Protein AF-A0A7V1SLA2-F1 (afdb_monomer)

Sequence (77 aa):
YIDRVLTRLTFSGAIYVSAVCVLPTILIYRLNVPFYFGGTALLIVVGVAMDTTNQIESHLLTRHYESFMKKGFGKAR

Foldseek 3Di:
DVVVVVCVVVVVVVVVLVVQQCVQVVCCVPVVDPDPCHSVNVVVVVVVVVVVVVVVVVVVVVVVVCVVVVVVPPDPD

Secondary structure (DSSP, 8-state):
-HHHHHHHHHHHHHHHHHHHHHHHHHHHHHH----SS-HHHHHHHHHHHHHHHHHHHHHHHHHHHHHHHHHHTS---

Mean predicted aligned error: 9.71 Å

Solvent-accessible surface area (backbone atoms only — not comparable to full-atom values): 4449 Å² total; per-residue (Å²): 109,70,64,66,52,48,52,56,51,50,51,56,48,52,54,52,53,53,52,62,37,46,47,47,56,53,46,36,73,75,66,72,51,88,63,90,68,43,35,68,52,53,51,51,53,54,50,52,50,52,54,49,52,55,53,51,50,55,55,51,49,51,55,52,49,51,56,57,56,62,65,68,72,70,71,86,128

pLDDT: mean 81.01, std 13.85, range [46.59, 95.62]

Structure (mmCIF, N/CA/C/O backbone):
data_AF-A0A7V1SLA2-F1
#
_entry.id   AF-A0A7V1SLA2-F1
#
loop_
_atom_site.group_PDB
_atom_site.id
_atom_site.type_symbol
_atom_site.label_atom_id
_atom_site.label_alt_id
_atom_site.label_comp_id
_atom_site.label_asym_id
_atom_site.label_entity_id
_atom_site.label_seq_id
_atom_site.pdbx_PDB_ins_code
_atom_site.Cartn_x
_atom_site.Cartn_y
_atom_site.Cartn_z
_atom_site.occupancy
_atom_site.B_iso_or_equiv
_atom_site.auth_seq_id
_atom_site.auth_comp_id
_atom_site.auth_asym_id
_atom_site.auth_atom_id
_atom_site.pdbx_PDB_model_num
ATOM 1 N N . TYR A 1 1 ? -19.422 -17.891 0.864 1.00 83.56 1 TYR A N 1
ATOM 2 C CA . TYR A 1 1 ? -20.070 -16.678 0.313 1.00 83.56 1 TYR A CA 1
ATOM 3 C C . TYR A 1 1 ? -19.146 -15.473 0.424 1.00 83.56 1 TYR A C 1
ATOM 5 O O . TYR A 1 1 ? -18.741 -14.976 -0.615 1.00 83.56 1 TYR A O 1
ATOM 13 N N . ILE A 1 2 ? -18.733 -15.085 1.640 1.00 90.25 2 ILE A N 1
ATOM 14 C CA . ILE A 1 2 ? -17.738 -14.018 1.874 1.00 90.25 2 ILE A CA 1
ATOM 15 C C . ILE A 1 2 ? -16.448 -14.254 1.088 1.00 90.25 2 ILE A C 1
ATOM 17 O O . ILE A 1 2 ? -15.991 -13.349 0.406 1.00 90.25 2 ILE A O 1
ATOM 21 N N . ASP A 1 3 ? -15.946 -15.488 1.083 1.00 92.31 3 ASP A N 1
ATOM 22 C CA . ASP A 1 3 ? -14.739 -15.864 0.339 1.00 92.31 3 ASP A CA 1
ATOM 23 C C . ASP A 1 3 ? -14.828 -15.513 -1.158 1.00 92.31 3 ASP A C 1
ATOM 25 O O . ASP A 1 3 ? -13.987 -14.807 -1.699 1.00 92.31 3 ASP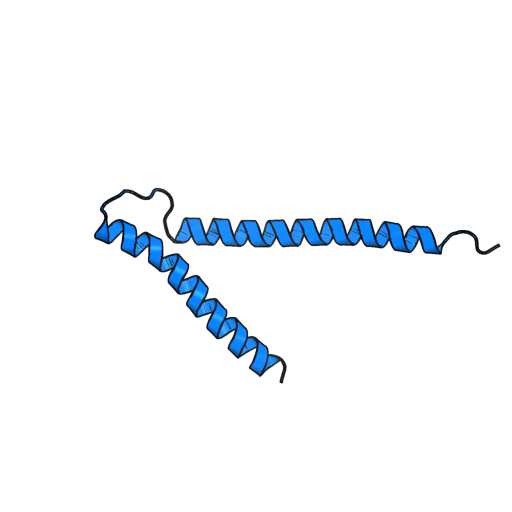 A O 1
ATOM 29 N N . ARG A 1 4 ? -15.950 -15.868 -1.802 1.00 92.38 4 ARG A N 1
ATOM 30 C CA . ARG A 1 4 ? -16.210 -15.581 -3.222 1.00 92.38 4 ARG A CA 1
ATOM 31 C C . ARG A 1 4 ? -16.258 -14.073 -3.512 1.00 92.38 4 ARG A C 1
ATOM 33 O O . ARG A 1 4 ? -15.865 -13.649 -4.599 1.00 92.38 4 ARG A O 1
ATOM 40 N N . VAL A 1 5 ? -16.756 -13.273 -2.567 1.00 93.81 5 VAL A N 1
ATOM 41 C CA . VAL A 1 5 ? -16.787 -11.806 -2.677 1.00 93.81 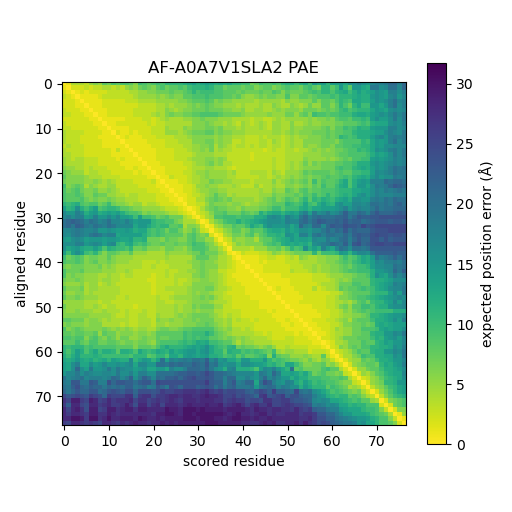5 VAL A CA 1
ATOM 42 C C . VAL A 1 5 ? -15.386 -11.230 -2.473 1.00 93.81 5 VAL A C 1
ATOM 44 O O . VAL A 1 5 ? -14.956 -10.411 -3.282 1.00 93.81 5 VAL A O 1
ATOM 47 N N . LEU A 1 6 ? -14.651 -11.708 -1.463 1.00 94.44 6 LEU A N 1
ATOM 48 C CA . LEU A 1 6 ? -13.272 -11.301 -1.202 1.00 94.44 6 LEU A CA 1
ATOM 49 C C . LEU A 1 6 ? -12.386 -11.561 -2.419 1.00 94.44 6 LEU A C 1
ATOM 51 O O . LEU A 1 6 ? -11.704 -10.643 -2.851 1.00 94.44 6 LEU A O 1
ATOM 55 N N . THR A 1 7 ? -12.452 -12.755 -3.021 1.00 94.38 7 THR A N 1
ATOM 56 C CA . THR A 1 7 ? -11.652 -13.111 -4.204 1.00 94.38 7 THR A CA 1
ATOM 57 C C . THR A 1 7 ? -11.909 -12.175 -5.382 1.00 94.38 7 THR A C 1
ATOM 59 O O . THR A 1 7 ? -10.975 -11.773 -6.066 1.00 94.38 7 THR A O 1
ATOM 62 N N . ARG A 1 8 ? -13.168 -11.798 -5.641 1.00 92.19 8 ARG A N 1
ATOM 63 C CA . ARG A 1 8 ? -13.508 -10.846 -6.716 1.00 92.19 8 ARG A CA 1
ATOM 64 C C . ARG A 1 8 ? -12.927 -9.460 -6.441 1.00 92.19 8 ARG A C 1
ATOM 66 O O . ARG A 1 8 ? -12.492 -8.784 -7.368 1.00 92.19 8 ARG A O 1
ATOM 73 N N . LEU A 1 9 ? -12.930 -9.052 -5.177 1.00 94.56 9 LEU A N 1
ATOM 74 C CA . LEU A 1 9 ? -12.466 -7.740 -4.748 1.00 94.56 9 LEU A CA 1
ATOM 75 C C . LEU A 1 9 ? -10.931 -7.661 -4.775 1.00 94.56 9 LEU A C 1
ATOM 77 O O . LEU A 1 9 ? -10.379 -6.726 -5.353 1.00 94.56 9 LEU A O 1
ATOM 81 N N . THR A 1 10 ? -10.235 -8.680 -4.261 1.00 94.19 10 THR A N 1
ATOM 82 C CA . THR A 1 10 ? -8.769 -8.781 -4.338 1.00 94.19 10 THR A CA 1
ATOM 83 C C . THR A 1 10 ? -8.271 -8.989 -5.762 1.00 94.19 10 THR A C 1
ATOM 85 O O . THR A 1 10 ? -7.231 -8.438 -6.107 1.00 94.19 10 THR A O 1
ATOM 88 N N . PHE A 1 11 ? -9.012 -9.698 -6.620 1.00 95.25 11 PHE A N 1
ATOM 89 C CA . PHE A 1 11 ? -8.658 -9.847 -8.034 1.00 95.25 11 PHE A CA 1
ATOM 90 C C . PHE A 1 11 ? -8.623 -8.494 -8.761 1.00 95.25 11 PHE A C 1
ATOM 92 O O . PHE A 1 11 ? -7.631 -8.169 -9.414 1.00 95.25 11 PHE A O 1
ATOM 99 N N . SER A 1 12 ? -9.655 -7.662 -8.587 1.00 95.19 12 SER A N 1
ATOM 100 C CA . SER A 1 12 ? -9.668 -6.298 -9.136 1.00 95.19 12 SER A CA 1
ATOM 101 C C . SER A 1 12 ? -8.581 -5.412 -8.516 1.00 95.19 12 SER A C 1
ATOM 103 O O . SER A 1 12 ? -7.934 -4.639 -9.224 1.00 95.19 12 SER A O 1
ATOM 105 N N . GLY A 1 13 ? -8.335 -5.550 -7.208 1.00 93.00 13 GLY A N 1
ATOM 106 C CA . GLY A 1 13 ? -7.275 -4.823 -6.506 1.00 93.00 13 GLY A CA 1
ATOM 107 C C . GLY A 1 13 ? -5.871 -5.160 -7.017 1.00 93.00 13 GLY A C 1
ATOM 108 O O . GLY A 1 13 ? -5.070 -4.258 -7.249 1.00 93.00 13 GLY A O 1
ATOM 109 N N . ALA A 1 14 ? -5.582 -6.439 -7.268 1.00 91.81 14 ALA A N 1
ATOM 110 C CA . ALA A 1 14 ? -4.289 -6.887 -7.781 1.00 91.81 14 ALA A CA 1
ATOM 111 C C . ALA A 1 14 ? -4.001 -6.324 -9.182 1.00 91.81 14 ALA A C 1
ATOM 113 O O . ALA A 1 14 ? -2.892 -5.856 -9.444 1.00 91.81 14 ALA A O 1
ATOM 114 N N . ILE A 1 15 ? -5.012 -6.302 -10.061 1.00 94.75 15 ILE A N 1
ATOM 115 C CA . ILE A 1 15 ? -4.893 -5.698 -11.395 1.00 94.75 15 ILE A CA 1
ATOM 116 C C . ILE A 1 15 ? -4.549 -4.211 -11.270 1.00 94.75 15 ILE A C 1
ATOM 118 O O . ILE A 1 15 ? -3.597 -3.750 -11.899 1.00 94.75 15 ILE A O 1
ATOM 122 N N . TYR A 1 16 ? -5.262 -3.475 -10.415 1.00 91.94 16 TYR A N 1
ATOM 123 C CA . TYR A 1 16 ? -5.005 -2.053 -10.192 1.00 91.94 16 TYR A CA 1
ATOM 124 C C . TYR A 1 16 ? -3.577 -1.785 -9.692 1.00 91.94 16 TYR A C 1
ATOM 126 O O . TYR A 1 16 ? -2.858 -0.980 -10.285 1.00 91.94 16 TYR A O 1
ATOM 134 N N . VAL A 1 17 ? -3.130 -2.495 -8.651 1.00 90.06 17 VAL A N 1
ATOM 135 C CA . VAL A 1 17 ? -1.782 -2.313 -8.085 1.00 90.06 17 VAL A CA 1
ATOM 136 C C . VAL A 1 17 ? -0.704 -2.650 -9.119 1.00 90.06 17 VAL A C 1
ATOM 138 O O . VAL A 1 17 ? 0.252 -1.892 -9.278 1.00 90.06 17 VAL A O 1
ATOM 141 N N . SER A 1 18 ? -0.883 -3.733 -9.883 1.00 89.56 18 SER A N 1
ATOM 142 C CA . SER A 1 18 ? 0.072 -4.120 -10.928 1.00 89.56 18 SER A CA 1
ATOM 143 C C . SER A 1 18 ? 0.214 -3.052 -12.022 1.00 89.56 18 SER A C 1
ATOM 145 O O . SER A 1 18 ? 1.333 -2.748 -12.437 1.00 89.56 18 SER A O 1
ATOM 147 N N . ALA A 1 19 ? -0.885 -2.410 -12.433 1.00 91.19 19 ALA A N 1
ATOM 148 C CA . ALA A 1 19 ? -0.857 -1.327 -13.414 1.00 91.19 19 ALA A CA 1
ATOM 149 C C . ALA A 1 19 ? -0.090 -0.094 -12.899 1.00 91.19 19 ALA A C 1
ATOM 151 O O . ALA A 1 19 ? 0.724 0.477 -13.629 1.00 91.19 19 ALA A O 1
ATOM 152 N N . VAL A 1 20 ? -0.295 0.287 -11.632 1.00 88.69 20 VAL A N 1
ATOM 153 C CA . VAL A 1 20 ? 0.405 1.419 -10.997 1.00 88.69 20 VAL A CA 1
ATOM 154 C C . VAL A 1 20 ? 1.916 1.170 -10.903 1.00 88.69 20 VAL A C 1
ATOM 156 O O . VAL A 1 20 ? 2.702 2.088 -11.130 1.00 88.69 20 VAL A O 1
ATOM 159 N N . CYS A 1 21 ? 2.350 -0.067 -10.645 1.00 86.38 21 CYS A N 1
ATOM 160 C CA . CYS A 1 21 ? 3.774 -0.422 -10.608 1.00 86.38 21 CYS A CA 1
ATOM 161 C C . CYS A 1 21 ? 4.470 -0.361 -11.968 1.00 86.38 21 CYS A C 1
ATOM 163 O O . CYS A 1 21 ? 5.653 -0.031 -12.039 1.00 86.38 21 CYS A O 1
ATOM 165 N N . VAL A 1 22 ? 3.760 -0.716 -13.040 1.00 87.06 22 VAL A N 1
ATOM 166 C CA . VAL A 1 22 ? 4.320 -0.785 -14.398 1.00 87.06 22 VAL A CA 1
ATOM 167 C C . VAL A 1 22 ? 4.401 0.602 -15.048 1.00 87.06 22 VAL A C 1
ATOM 169 O O . VAL A 1 22 ? 5.288 0.851 -15.867 1.00 87.06 22 VAL A O 1
ATOM 172 N N . LEU A 1 23 ? 3.528 1.527 -14.642 1.00 86.50 23 LEU A N 1
ATOM 173 C CA . LEU A 1 23 ? 3.489 2.921 -15.092 1.00 86.50 23 LEU A CA 1
ATOM 174 C C . LEU A 1 23 ? 4.870 3.620 -15.119 1.00 86.50 23 LEU A C 1
ATOM 176 O O . LEU A 1 23 ? 5.277 4.062 -16.196 1.00 86.50 23 LEU A O 1
ATOM 180 N N . PRO A 1 24 ? 5.638 3.696 -14.013 1.00 83.81 24 PRO A N 1
ATOM 181 C CA . PRO A 1 24 ? 6.950 4.347 -14.010 1.00 83.81 24 PRO A CA 1
ATOM 182 C C . PRO A 1 24 ? 7.952 3.662 -14.946 1.00 83.81 24 PRO A C 1
ATOM 184 O O . PRO A 1 24 ? 8.715 4.347 -15.620 1.00 83.81 24 PRO A O 1
ATOM 187 N N . THR A 1 25 ? 7.920 2.332 -15.059 1.00 82.44 25 THR A N 1
ATOM 188 C CA . THR A 1 25 ? 8.801 1.584 -15.971 1.00 82.44 25 THR A CA 1
ATOM 189 C C . THR A 1 25 ? 8.541 1.955 -17.433 1.00 82.44 25 THR A C 1
ATOM 191 O O . THR A 1 25 ? 9.484 2.151 -18.200 1.00 82.44 25 THR A O 1
ATOM 194 N N . ILE A 1 26 ? 7.270 2.118 -17.818 1.00 84.19 26 ILE A N 1
ATOM 195 C CA . ILE A 1 26 ? 6.887 2.557 -19.169 1.00 84.19 26 ILE A CA 1
ATOM 196 C C . ILE A 1 26 ? 7.333 4.002 -19.424 1.00 84.19 26 ILE A C 1
ATOM 198 O O . ILE A 1 26 ? 7.861 4.294 -20.501 1.00 84.19 26 ILE A O 1
ATOM 202 N N . LEU A 1 27 ? 7.148 4.901 -18.450 1.00 81.94 27 LEU A N 1
ATOM 203 C CA . LEU A 1 27 ? 7.563 6.301 -18.580 1.00 81.94 27 LEU A CA 1
ATOM 204 C C . LEU A 1 27 ? 9.081 6.430 -18.739 1.00 81.94 27 LEU A C 1
ATOM 206 O O . LEU A 1 27 ? 9.531 7.152 -19.624 1.00 81.94 27 LEU A O 1
ATOM 210 N N . ILE A 1 28 ? 9.868 5.702 -17.942 1.00 80.94 28 ILE A N 1
ATOM 211 C CA . ILE A 1 28 ? 11.336 5.716 -18.031 1.00 80.94 28 ILE A CA 1
ATOM 212 C C . ILE A 1 28 ? 11.790 5.242 -19.418 1.00 80.94 28 ILE A C 1
ATOM 214 O O . ILE A 1 28 ? 12.628 5.886 -20.047 1.00 80.94 28 ILE A O 1
ATOM 218 N N . TYR A 1 29 ? 11.195 4.160 -19.932 1.00 78.56 29 TYR A N 1
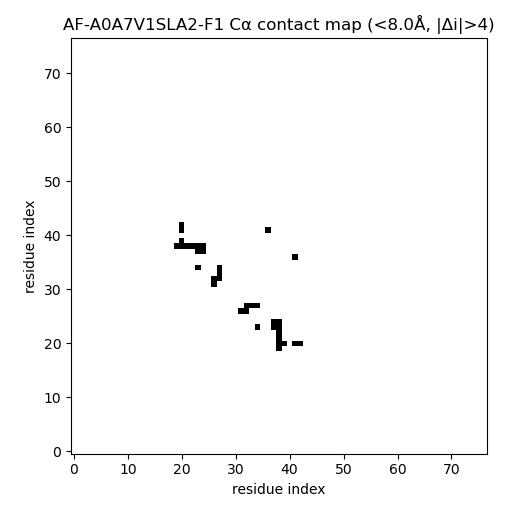ATOM 219 C CA . TYR A 1 29 ? 11.564 3.595 -21.232 1.00 78.56 29 TYR A CA 1
ATOM 220 C C . TYR A 1 29 ? 11.199 4.506 -22.416 1.00 78.56 29 TYR A C 1
ATOM 222 O O . TYR A 1 29 ? 11.956 4.603 -23.380 1.00 78.56 29 TYR A O 1
ATOM 230 N N . ARG A 1 30 ? 10.042 5.184 -22.365 1.00 77.38 30 ARG A N 1
ATOM 231 C CA . ARG A 1 30 ? 9.544 6.025 -23.470 1.00 77.38 30 ARG A CA 1
ATOM 232 C C . ARG A 1 30 ? 10.050 7.467 -23.442 1.00 77.38 30 ARG A C 1
ATOM 234 O O . ARG A 1 30 ? 10.263 8.030 -24.509 1.00 77.38 30 ARG A O 1
ATOM 241 N N . LEU A 1 31 ? 10.200 8.067 -22.261 1.00 75.06 31 LEU A N 1
ATOM 242 C CA . LEU A 1 31 ? 10.526 9.491 -22.098 1.00 75.06 31 LEU A CA 1
ATOM 243 C C . LEU A 1 31 ? 11.984 9.738 -21.676 1.00 75.06 31 LEU A C 1
ATOM 245 O O . LEU A 1 31 ? 12.393 10.892 -21.637 1.00 75.06 31 LEU A O 1
ATOM 249 N N . ASN A 1 32 ? 12.773 8.688 -21.394 1.00 67.81 32 ASN A N 1
ATOM 250 C CA . ASN A 1 32 ? 14.200 8.777 -21.031 1.00 67.81 32 ASN A CA 1
ATOM 251 C C . ASN A 1 32 ? 14.501 9.735 -19.855 1.00 67.81 32 ASN A C 1
ATOM 253 O O . ASN A 1 32 ? 15.615 10.231 -19.706 1.00 67.81 32 ASN A O 1
ATOM 257 N N . VAL A 1 33 ? 13.509 10.000 -18.999 1.00 69.94 33 VAL A N 1
ATOM 258 C CA . VAL A 1 33 ? 13.684 10.821 -17.797 1.00 69.94 33 VAL A CA 1
ATOM 259 C C . VAL A 1 33 ? 14.119 9.898 -16.656 1.00 69.94 33 VAL A C 1
ATOM 261 O O . VAL A 1 33 ? 13.397 8.938 -16.364 1.00 69.94 33 VAL A O 1
ATOM 264 N N . PRO A 1 34 ? 15.263 10.151 -15.993 1.00 64.94 34 PRO A N 1
ATOM 265 C CA . PRO A 1 34 ? 15.712 9.343 -14.867 1.00 64.94 34 PRO A CA 1
ATOM 266 C C . PRO A 1 34 ? 14.800 9.595 -13.660 1.00 64.94 34 PRO A C 1
ATOM 268 O O . PRO A 1 34 ? 15.025 10.491 -12.849 1.00 64.94 34 PRO A O 1
ATOM 271 N N . PHE A 1 35 ? 13.732 8.807 -13.544 1.00 67.69 35 PHE A N 1
ATOM 272 C CA . PHE A 1 35 ? 12.918 8.776 -12.336 1.00 67.69 35 PHE A CA 1
ATOM 273 C C . PHE A 1 35 ? 13.716 8.094 -11.220 1.00 67.69 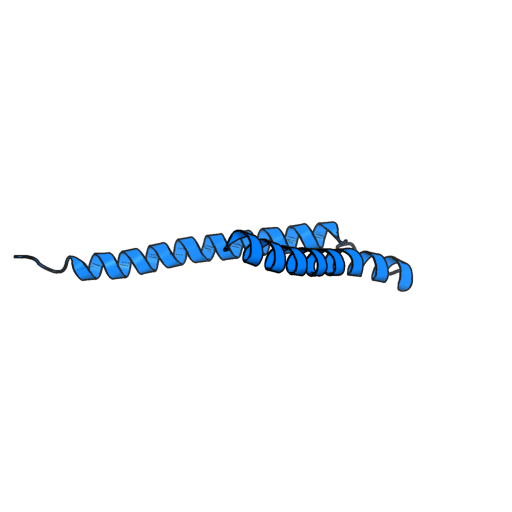35 PHE A C 1
ATOM 275 O O . PHE A 1 35 ? 13.888 6.877 -11.218 1.00 67.69 35 PHE A O 1
ATOM 282 N N . TYR A 1 36 ? 14.172 8.881 -10.242 1.00 69.12 36 TYR A N 1
ATOM 283 C CA . TYR A 1 36 ? 14.785 8.371 -9.007 1.00 69.12 36 TYR A CA 1
ATOM 284 C C . TYR A 1 36 ? 13.791 7.565 -8.147 1.00 69.12 36 TYR A C 1
ATOM 286 O O . TYR A 1 36 ? 14.192 6.734 -7.336 1.00 69.12 36 TYR A O 1
ATOM 294 N N . PHE A 1 37 ? 12.488 7.776 -8.361 1.00 70.69 37 PHE A N 1
ATOM 295 C CA . PHE A 1 37 ? 11.393 7.047 -7.726 1.00 70.69 37 PHE A CA 1
ATOM 296 C C . PHE A 1 37 ? 10.811 6.016 -8.708 1.00 70.69 37 PHE A C 1
ATOM 298 O O . PHE A 1 37 ? 9.922 6.327 -9.498 1.00 70.69 37 PHE A O 1
ATOM 305 N N . GLY A 1 38 ? 11.346 4.793 -8.698 1.00 80.25 38 GLY A N 1
ATOM 306 C CA . GLY A 1 38 ? 10.851 3.681 -9.522 1.00 80.25 38 GLY A CA 1
ATOM 307 C C . GLY A 1 38 ? 9.574 3.016 -8.980 1.00 80.25 38 GLY A C 1
ATOM 308 O O . GLY A 1 38 ? 9.045 3.395 -7.934 1.00 80.25 38 GLY A O 1
ATOM 309 N N . GLY A 1 39 ? 9.109 1.958 -9.658 1.00 80.69 39 GLY A N 1
ATOM 310 C CA . GLY A 1 39 ? 7.900 1.205 -9.273 1.00 80.69 39 GLY A CA 1
ATOM 311 C C . GLY A 1 39 ? 7.952 0.596 -7.867 1.00 80.69 39 GLY A C 1
ATOM 312 O O . GLY A 1 39 ? 6.947 0.588 -7.161 1.00 80.69 39 GLY A O 1
ATOM 313 N N . THR A 1 40 ? 9.132 0.169 -7.413 1.00 86.12 40 THR A N 1
ATOM 314 C CA . THR A 1 40 ? 9.331 -0.360 -6.053 1.00 86.12 40 THR A CA 1
ATOM 315 C C . THR A 1 40 ? 9.201 0.725 -4.984 1.00 86.12 40 THR A C 1
ATOM 317 O O . THR A 1 40 ? 8.615 0.483 -3.934 1.00 86.12 40 THR A O 1
ATOM 320 N N . ALA A 1 41 ? 9.698 1.938 -5.250 1.00 88.19 41 ALA A N 1
ATOM 321 C CA . ALA A 1 41 ? 9.576 3.053 -4.312 1.00 88.19 41 ALA A CA 1
ATOM 322 C C . ALA A 1 41 ? 8.108 3.474 -4.143 1.00 88.19 41 ALA A C 1
ATOM 324 O O . ALA A 1 41 ? 7.669 3.723 -3.024 1.00 88.19 41 ALA A O 1
ATOM 325 N N . LEU A 1 42 ? 7.329 3.474 -5.232 1.00 87.19 42 LEU A N 1
ATOM 326 C CA . LEU A 1 42 ? 5.888 3.734 -5.172 1.00 87.19 42 LEU A CA 1
ATOM 327 C C . LEU A 1 42 ? 5.139 2.687 -4.337 1.00 87.19 42 LEU A C 1
ATOM 329 O O . LEU A 1 42 ? 4.299 3.065 -3.524 1.00 87.19 42 LEU A O 1
ATOM 333 N N . LEU A 1 43 ? 5.466 1.396 -4.482 1.00 88.00 43 LEU A N 1
ATOM 334 C CA . LEU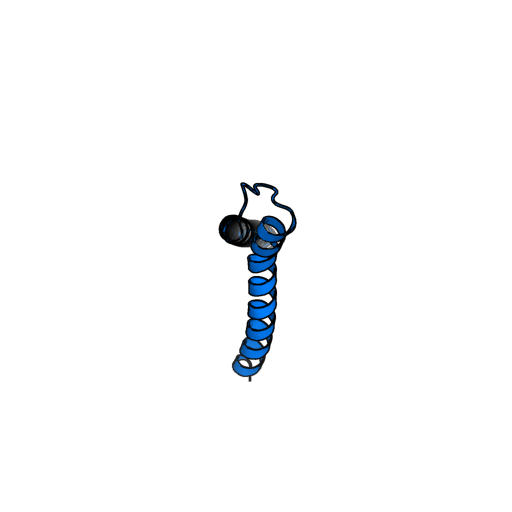 A 1 43 ? 4.872 0.339 -3.652 1.00 88.00 43 LEU A CA 1
ATOM 335 C C . LEU A 1 43 ? 5.133 0.556 -2.162 1.00 88.00 43 LEU A C 1
ATOM 337 O O . LEU A 1 43 ? 4.213 0.434 -1.356 1.00 88.00 43 LEU A O 1
ATOM 341 N N . ILE A 1 44 ? 6.371 0.903 -1.805 1.00 91.25 44 ILE A N 1
ATOM 342 C CA . ILE A 1 44 ? 6.753 1.158 -0.414 1.00 91.25 44 ILE A CA 1
ATOM 343 C C . ILE A 1 44 ? 5.997 2.373 0.130 1.00 91.25 44 ILE A C 1
ATOM 345 O O . ILE A 1 44 ? 5.419 2.290 1.208 1.00 91.25 44 ILE A O 1
ATOM 349 N N . VAL A 1 45 ? 5.954 3.485 -0.613 1.00 91.44 4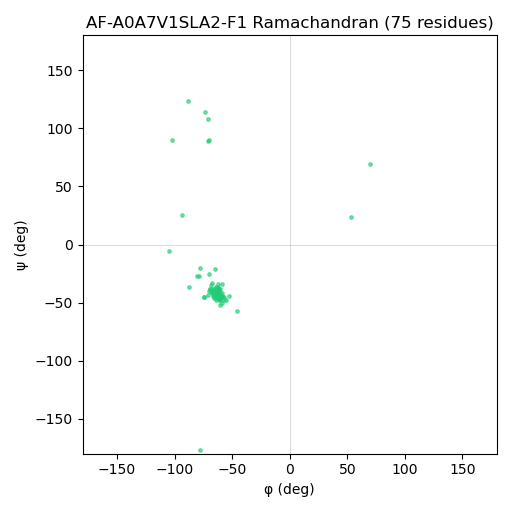5 VAL A N 1
ATOM 350 C CA . VAL A 1 45 ? 5.282 4.717 -0.166 1.00 91.44 45 VAL A CA 1
ATOM 351 C C . VAL A 1 45 ? 3.790 4.489 0.053 1.00 91.44 45 VAL A C 1
ATOM 353 O O . VAL A 1 45 ? 3.263 4.896 1.084 1.00 91.44 45 VAL A O 1
ATOM 356 N N . VAL A 1 46 ? 3.107 3.821 -0.880 1.00 91.12 46 VAL A N 1
ATOM 357 C CA . VAL A 1 46 ? 1.670 3.540 -0.743 1.00 91.12 46 VAL A CA 1
ATOM 358 C C . VAL A 1 46 ? 1.407 2.566 0.407 1.00 91.12 46 VAL A C 1
ATOM 360 O O . VAL A 1 46 ? 0.478 2.795 1.178 1.00 91.12 46 VAL A O 1
ATOM 363 N N . GLY A 1 47 ? 2.236 1.527 0.561 1.00 92.25 47 GLY A N 1
ATOM 364 C CA . GLY A 1 47 ? 2.128 0.575 1.670 1.00 92.25 47 GLY A CA 1
ATOM 365 C C . GLY A 1 47 ? 2.288 1.253 3.030 1.00 92.25 47 GLY A C 1
ATOM 366 O O . GLY A 1 47 ? 1.399 1.167 3.870 1.00 92.25 47 GLY A O 1
ATOM 367 N N . VAL A 1 48 ? 3.364 2.026 3.208 1.00 95.62 48 VAL A N 1
ATOM 368 C CA . VAL A 1 48 ? 3.625 2.764 4.454 1.00 95.62 48 VAL A CA 1
ATOM 369 C C . VAL A 1 48 ? 2.550 3.820 4.715 1.00 95.62 48 VAL A C 1
ATOM 371 O O . VAL A 1 48 ? 2.149 4.007 5.863 1.00 95.62 48 VAL A O 1
ATOM 374 N N . ALA A 1 49 ? 2.047 4.504 3.682 1.00 95.06 49 ALA A N 1
ATOM 375 C CA . ALA A 1 49 ? 0.961 5.469 3.836 1.00 95.06 49 ALA A CA 1
ATOM 376 C C . ALA A 1 49 ? -0.328 4.794 4.331 1.00 95.06 49 ALA A C 1
ATOM 378 O O . 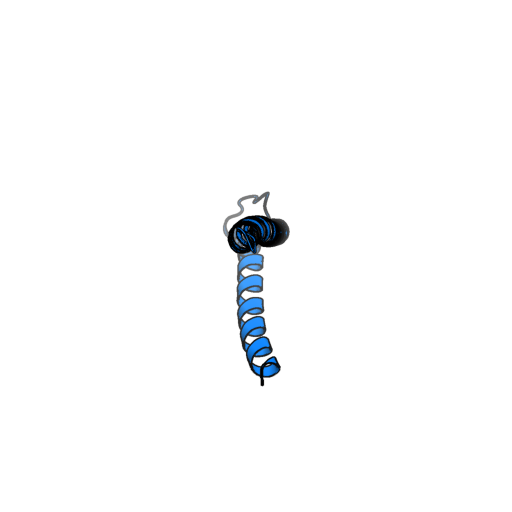ALA A 1 49 ? -0.929 5.287 5.282 1.00 95.06 49 ALA A O 1
ATOM 379 N N . MET A 1 50 ? -0.715 3.651 3.747 1.00 94.50 50 MET A N 1
ATOM 380 C CA . MET A 1 50 ? -1.867 2.872 4.218 1.00 94.50 50 MET A CA 1
ATOM 381 C C . MET A 1 50 ? -1.675 2.373 5.654 1.00 94.50 50 MET A C 1
ATOM 383 O O . MET A 1 50 ? -2.585 2.516 6.471 1.00 94.50 50 MET A O 1
ATOM 387 N N . ASP A 1 51 ? -0.491 1.858 5.990 1.00 95.25 51 ASP A N 1
ATOM 388 C CA . ASP A 1 51 ? -0.172 1.423 7.354 1.00 95.25 51 ASP A CA 1
ATOM 389 C C . ASP A 1 51 ? -0.262 2.587 8.351 1.00 95.25 51 ASP A C 1
ATOM 391 O O . ASP A 1 51 ? -0.833 2.445 9.434 1.00 95.25 51 ASP A O 1
ATOM 395 N N . THR A 1 52 ? 0.232 3.767 7.965 1.00 95.62 52 THR A N 1
ATOM 396 C CA . THR A 1 52 ? 0.173 4.979 8.793 1.00 95.62 52 THR A CA 1
ATOM 397 C C . THR A 1 52 ? -1.273 5.433 8.995 1.00 95.62 52 THR A C 1
ATOM 399 O O . THR A 1 52 ? -1.667 5.715 10.126 1.00 95.62 52 THR A O 1
ATOM 402 N N . THR A 1 53 ? -2.096 5.471 7.941 1.00 94.81 53 THR A N 1
ATOM 403 C CA . THR A 1 53 ? -3.515 5.845 8.055 1.00 94.81 53 THR A CA 1
ATOM 404 C C . THR A 1 53 ? -4.268 4.893 8.982 1.00 94.81 53 THR A C 1
ATOM 406 O O . THR A 1 53 ? -4.935 5.356 9.905 1.00 94.81 53 THR A O 1
ATOM 409 N N . ASN A 1 54 ? -4.087 3.580 8.823 1.00 93.12 54 ASN A N 1
ATOM 410 C CA . ASN A 1 54 ? -4.707 2.575 9.693 1.00 93.12 54 ASN A CA 1
ATOM 411 C C . ASN A 1 54 ? -4.257 2.731 11.160 1.00 93.12 54 ASN A C 1
ATOM 413 O O . ASN A 1 54 ? -5.047 2.599 12.101 1.00 93.12 54 ASN A O 1
ATOM 417 N N . GLN A 1 55 ? -2.980 3.055 11.376 1.00 91.94 55 GLN A N 1
ATOM 418 C CA . GLN A 1 55 ? -2.440 3.292 12.710 1.00 91.94 55 GLN A CA 1
ATOM 419 C C . GLN A 1 55 ? -3.029 4.561 13.348 1.00 91.94 55 GLN A C 1
ATOM 421 O O . GLN A 1 55 ? -3.385 4.539 14.528 1.00 91.94 55 GLN A O 1
ATOM 426 N N . ILE A 1 56 ? -3.200 5.639 12.579 1.00 92.38 56 ILE A N 1
ATOM 427 C CA . ILE A 1 56 ? -3.842 6.877 13.045 1.00 92.38 56 ILE A CA 1
ATOM 428 C C . ILE A 1 56 ? -5.317 6.626 13.383 1.00 92.38 56 ILE A C 1
ATOM 430 O O . ILE A 1 56 ? -5.776 7.038 14.450 1.00 92.38 56 ILE A O 1
ATOM 434 N N . GLU A 1 57 ? -6.053 5.912 12.528 1.00 88.06 57 GLU A N 1
ATOM 435 C CA . GLU A 1 57 ? -7.462 5.582 12.763 1.00 88.06 57 GLU A CA 1
ATOM 436 C C . GLU A 1 57 ? -7.661 4.783 14.055 1.00 88.06 57 GLU A C 1
ATOM 438 O O . GLU A 1 57 ? -8.522 5.133 14.860 1.00 88.06 57 GLU A O 1
ATOM 443 N N . SER A 1 58 ? -6.831 3.770 14.325 1.00 85.50 58 SER A N 1
ATOM 444 C CA . SER A 1 58 ? -6.934 2.986 15.570 1.00 85.50 58 SER A CA 1
ATOM 445 C C . SER A 1 58 ? -6.699 3.825 16.839 1.00 85.50 58 SER A C 1
ATOM 447 O O . SER A 1 58 ? -7.405 3.656 17.841 1.00 85.50 58 SER A O 1
ATOM 449 N N . HIS A 1 59 ? -5.774 4.791 16.798 1.00 82.81 59 HIS A N 1
ATOM 450 C CA . HIS A 1 59 ? -5.537 5.719 17.909 1.00 82.81 59 HIS A CA 1
ATOM 451 C C . HIS A 1 59 ? -6.697 6.707 18.098 1.00 82.81 59 HIS A C 1
ATOM 453 O O . HIS A 1 59 ? -7.088 6.992 19.234 1.00 82.81 59 HIS A O 1
ATOM 459 N N . LEU A 1 60 ? -7.273 7.219 17.006 1.00 81.75 60 LEU A N 1
ATOM 460 C CA . LEU A 1 60 ? -8.437 8.107 17.056 1.00 81.75 60 LEU A CA 1
ATOM 461 C C . LEU A 1 60 ? -9.678 7.378 17.573 1.00 81.75 60 LEU A C 1
ATOM 463 O O . LEU A 1 60 ? -10.364 7.895 18.455 1.00 81.75 60 LEU A O 1
ATOM 467 N N . LEU A 1 61 ? -9.934 6.159 17.091 1.00 79.31 61 LEU A N 1
ATOM 468 C CA . LEU A 1 61 ? -11.023 5.315 17.577 1.00 79.31 61 LEU A CA 1
ATOM 469 C C . LEU A 1 61 ? -10.893 5.077 19.080 1.00 79.31 61 LEU A C 1
ATOM 471 O O . LEU A 1 61 ? -11.867 5.277 19.796 1.00 79.31 61 LEU A O 1
ATOM 475 N N . THR A 1 62 ? -9.699 4.757 19.583 1.00 73.62 62 THR A N 1
ATOM 476 C CA . THR A 1 62 ? -9.463 4.571 21.027 1.00 73.62 62 THR A CA 1
ATOM 477 C C . THR A 1 62 ? -9.814 5.828 21.834 1.00 73.62 62 THR A C 1
ATOM 479 O O . THR A 1 62 ? -10.531 5.736 22.830 1.00 73.62 62 THR A O 1
ATOM 482 N N . ARG A 1 63 ? -9.416 7.023 21.370 1.00 68.38 63 ARG A N 1
ATOM 483 C CA . ARG A 1 63 ? -9.784 8.300 22.019 1.00 68.38 63 ARG A CA 1
ATOM 484 C C . ARG A 1 63 ? -11.290 8.565 21.999 1.00 68.38 63 ARG A C 1
ATOM 486 O O . ARG A 1 63 ? -11.848 9.052 22.984 1.00 68.38 63 ARG A O 1
ATOM 493 N N . HIS A 1 64 ? -11.960 8.260 20.889 1.00 64.50 64 HIS A N 1
ATOM 494 C CA . HIS A 1 64 ? -13.412 8.395 20.795 1.00 64.50 64 HIS A CA 1
ATOM 495 C C . HIS A 1 64 ? -14.130 7.373 21.694 1.00 64.50 64 HIS A C 1
ATOM 497 O O . HIS A 1 64 ? -15.062 7.755 22.402 1.00 64.50 64 HIS A O 1
ATOM 503 N N . TYR A 1 65 ? -13.653 6.126 21.764 1.00 60.06 65 TYR A N 1
ATOM 504 C CA . TYR A 1 65 ? -14.155 5.095 22.678 1.00 60.06 65 TYR A CA 1
ATOM 505 C C . TYR A 1 65 ? -14.003 5.495 24.153 1.00 60.06 65 TYR A C 1
ATOM 507 O O . TYR A 1 65 ? -14.967 5.362 24.908 1.00 60.06 65 TYR A O 1
ATOM 515 N N . GLU A 1 66 ? -12.859 6.048 24.574 1.00 60.47 66 GLU A N 1
ATOM 516 C CA . GLU A 1 66 ? -12.673 6.554 25.945 1.00 60.47 66 GLU A CA 1
ATOM 517 C C . GLU A 1 66 ? -13.663 7.677 26.292 1.00 60.47 66 GLU A C 1
ATOM 519 O O . GLU A 1 66 ? -14.189 7.720 27.405 1.00 60.47 66 GLU A O 1
ATOM 524 N N . SER A 1 67 ? -13.972 8.564 25.342 1.00 60.06 67 SER A N 1
ATOM 525 C CA . SER A 1 67 ? -14.928 9.660 25.549 1.00 60.06 67 SER A CA 1
ATOM 526 C C . SER A 1 67 ? -16.377 9.162 25.701 1.00 60.06 67 SER A C 1
ATOM 528 O O . SER A 1 67 ? -17.111 9.660 26.559 1.00 60.06 67 SER A O 1
ATOM 530 N N . PHE A 1 68 ? -16.780 8.134 24.940 1.00 57.31 68 PHE A N 1
ATOM 531 C CA . PHE A 1 68 ? -18.089 7.480 25.093 1.00 57.31 68 PHE A CA 1
ATOM 532 C C . PHE A 1 68 ? -18.183 6.654 26.387 1.00 57.31 68 PHE A C 1
ATOM 534 O O . PHE A 1 68 ? -19.169 6.771 27.114 1.00 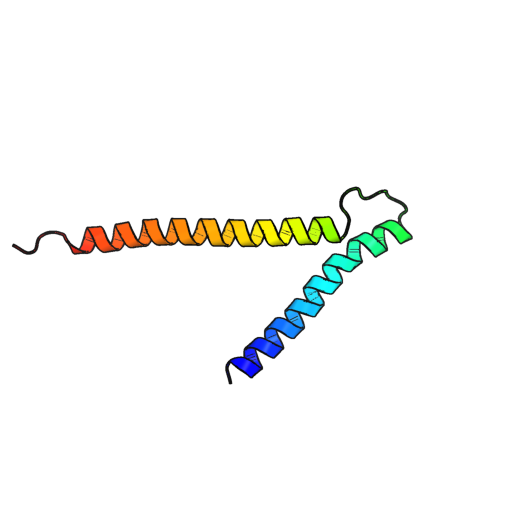57.31 68 PHE A O 1
ATOM 541 N N . MET A 1 69 ? -17.144 5.885 26.726 1.00 60.72 69 MET A N 1
ATOM 542 C CA . MET A 1 69 ? -17.084 5.085 27.958 1.00 60.72 69 MET A CA 1
ATOM 543 C C . MET A 1 69 ? -17.088 5.963 29.217 1.00 60.72 69 MET A C 1
ATOM 545 O O . MET A 1 69 ? -17.817 5.686 30.169 1.00 60.72 69 MET A O 1
ATOM 549 N N . LYS A 1 70 ? -16.342 7.076 29.227 1.00 56.56 70 LYS A N 1
ATOM 550 C CA . LYS A 1 70 ? -16.260 7.984 30.384 1.00 56.56 70 LYS A CA 1
ATOM 551 C C . LYS A 1 70 ? -17.557 8.767 30.628 1.00 56.56 70 LYS A C 1
ATOM 553 O O . LYS A 1 70 ? -17.834 9.138 31.766 1.00 56.56 70 LYS A O 1
ATOM 558 N N . LYS A 1 71 ? -18.381 8.985 29.594 1.00 57.22 71 LYS A N 1
ATOM 559 C CA . LYS A 1 71 ? -19.703 9.627 29.724 1.00 57.22 71 LYS A CA 1
ATOM 560 C C . LYS A 1 71 ? -20.779 8.677 30.278 1.00 57.22 71 LYS A C 1
ATOM 562 O O . LYS A 1 71 ? -21.769 9.157 30.821 1.00 57.22 71 LYS A O 1
ATOM 567 N N . GLY A 1 72 ? -20.574 7.357 30.192 1.00 56.91 72 GLY A N 1
ATOM 568 C CA . GLY A 1 72 ? -21.491 6.334 30.714 1.00 56.91 72 GLY A CA 1
ATOM 569 C C . GLY A 1 72 ? -21.400 6.092 32.227 1.00 56.91 72 GLY A C 1
ATOM 570 O O . GLY A 1 72 ? -22.402 5.753 32.847 1.00 56.91 72 GLY A O 1
ATOM 571 N N . PHE A 1 73 ? -20.244 6.339 32.854 1.00 57.41 73 PHE A N 1
ATOM 572 C CA . PHE A 1 73 ? -20.054 6.166 34.308 1.00 57.41 73 PHE A CA 1
ATOM 573 C C . PHE A 1 73 ? -20.291 7.449 35.121 1.00 57.41 73 PHE A C 1
ATOM 575 O O . PHE A 1 73 ? -19.784 7.617 36.231 1.00 57.41 73 PHE A O 1
ATOM 582 N N . GLY A 1 74 ? -21.101 8.363 34.588 1.00 54.47 74 GLY A N 1
ATOM 583 C CA . GLY A 1 74 ? -21.660 9.464 35.357 1.00 54.47 74 GLY A CA 1
ATOM 584 C C . GLY A 1 74 ? -22.724 8.962 36.332 1.00 54.47 74 GLY A C 1
ATOM 585 O O . GLY A 1 74 ? -23.905 8.996 36.017 1.00 54.47 74 GLY A O 1
ATOM 5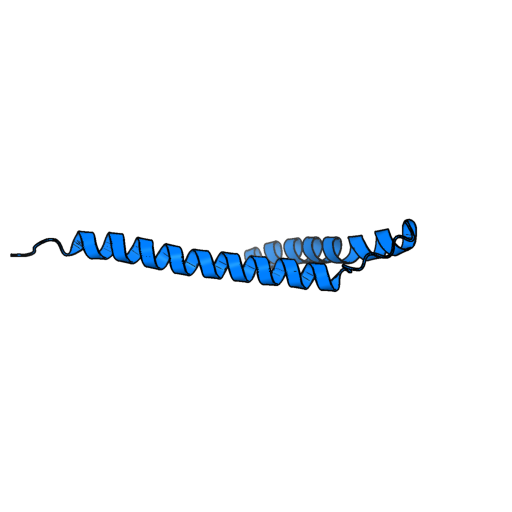86 N N . LYS A 1 75 ? -22.294 8.589 37.544 1.00 50.06 75 LYS A N 1
ATOM 587 C CA . LYS A 1 75 ? -23.113 8.619 38.768 1.00 50.06 75 LYS A CA 1
ATOM 588 C C . LYS A 1 75 ? -24.255 7.589 38.830 1.00 50.06 75 LYS A C 1
ATOM 590 O O . LYS A 1 75 ? -25.428 7.949 38.887 1.00 50.06 75 LYS A O 1
ATOM 595 N N . ALA A 1 76 ? -23.901 6.310 38.951 1.00 53.06 76 ALA A N 1
ATOM 596 C CA . ALA A 1 76 ? -24.713 5.405 39.761 1.00 53.06 76 ALA A CA 1
ATOM 597 C C . ALA A 1 76 ? -24.452 5.767 41.232 1.00 53.06 76 ALA A C 1
ATOM 599 O O . ALA A 1 76 ? -23.310 5.721 41.690 1.00 53.06 76 ALA A O 1
ATOM 600 N N . ARG A 1 77 ? -25.491 6.266 41.900 1.00 46.59 77 ARG A N 1
ATOM 601 C CA . ARG A 1 77 ? -25.529 6.460 43.351 1.00 46.59 77 ARG A CA 1
ATOM 602 C C . ARG A 1 77 ? -25.457 5.112 44.058 1.00 46.59 77 ARG A C 1
ATOM 604 O O . ARG A 1 77 ? -26.046 4.157 43.508 1.00 46.59 77 ARG A O 1
#

Radius of gyration: 21.54 Å; Cα contacts (8 Å, |Δi|>4): 18; chains: 1; bounding box: 41×28×67 Å